Protein AF-A0A7X2MQM7-F1 (afdb_monomer_lite)

Structure (mmCIF, N/CA/C/O backbone):
data_AF-A0A7X2MQM7-F1
#
_entry.id   AF-A0A7X2MQM7-F1
#
loop_
_atom_site.group_PDB
_atom_site.id
_atom_site.type_symbol
_atom_site.label_atom_id
_atom_site.label_alt_id
_atom_site.label_comp_id
_atom_site.label_asym_id
_atom_site.label_entity_id
_atom_site.label_seq_id
_atom_site.pdbx_PDB_ins_code
_atom_site.Cartn_x
_atom_site.Cartn_y
_atom_site.Cartn_z
_atom_site.occupancy
_atom_site.B_iso_or_equiv
_atom_site.auth_seq_id
_atom_site.auth_comp_id
_atom_site.auth_asym_id
_atom_site.auth_atom_id
_atom_site.pdbx_PDB_model_num
ATOM 1 N N . LYS A 1 1 ? 19.797 5.922 -0.739 1.00 52.59 1 LYS A N 1
ATOM 2 C CA . LYS A 1 1 ? 20.249 5.426 -2.064 1.00 52.59 1 LYS A CA 1
ATOM 3 C C . LYS A 1 1 ? 19.437 6.123 -3.150 1.00 52.59 1 LYS A C 1
ATOM 5 O O . LYS A 1 1 ? 18.228 6.227 -2.988 1.00 52.59 1 LYS A O 1
ATOM 10 N N . GLY A 1 2 ? 20.093 6.695 -4.162 1.00 68.19 2 GLY A N 1
ATOM 11 C CA . GLY A 1 2 ? 19.419 7.389 -5.265 1.00 68.19 2 GLY A CA 1
ATOM 12 C C . GLY A 1 2 ? 18.577 6.431 -6.106 1.00 68.19 2 GLY A C 1
ATOM 13 O O . GLY A 1 2 ? 18.830 5.228 -6.111 1.00 68.19 2 GLY A O 1
ATOM 14 N N . VAL A 1 3 ? 17.552 6.964 -6.766 1.00 69.00 3 VAL A N 1
ATOM 15 C CA . VAL A 1 3 ? 16.740 6.214 -7.730 1.00 69.00 3 VAL A CA 1
ATOM 16 C C . VAL A 1 3 ? 17.620 5.881 -8.935 1.00 69.00 3 VAL A C 1
ATOM 18 O O . VAL A 1 3 ? 18.348 6.761 -9.391 1.00 69.00 3 VAL A O 1
ATOM 21 N N . SER A 1 4 ? 17.587 4.637 -9.421 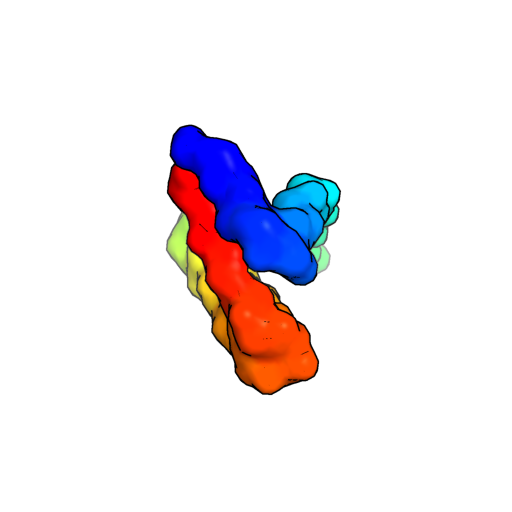1.00 74.19 4 SER A N 1
ATOM 22 C CA . SER A 1 4 ? 18.350 4.234 -10.610 1.00 74.19 4 SER A CA 1
ATOM 23 C C . SER A 1 4 ? 18.002 5.115 -11.810 1.00 74.19 4 SER A C 1
ATOM 25 O O . SER A 1 4 ? 16.845 5.509 -11.972 1.00 74.19 4 SER A O 1
ATOM 27 N N . GLU A 1 5 ? 18.983 5.402 -12.668 1.00 71.44 5 GLU A N 1
ATOM 28 C CA . GLU A 1 5 ? 18.740 6.118 -13.923 1.00 71.44 5 GLU A CA 1
ATOM 29 C C . GLU A 1 5 ? 17.630 5.429 -14.731 1.00 71.44 5 GLU A C 1
ATOM 31 O O . GLU A 1 5 ? 17.622 4.209 -14.892 1.00 71.44 5 GLU A O 1
ATOM 36 N N . GLY A 1 6 ? 16.646 6.215 -15.176 1.00 77.94 6 GLY A N 1
ATOM 37 C CA . GLY A 1 6 ? 15.440 5.722 -15.853 1.00 77.94 6 GLY A CA 1
ATOM 38 C C . GLY A 1 6 ? 14.256 5.394 -14.934 1.00 77.94 6 GLY A C 1
ATOM 39 O O . GLY A 1 6 ? 13.142 5.237 -15.428 1.00 77.94 6 GLY A O 1
ATOM 40 N N . TYR A 1 7 ? 14.446 5.367 -13.612 1.00 76.50 7 TYR A N 1
ATOM 41 C CA . TYR A 1 7 ? 13.373 5.150 -12.638 1.00 76.50 7 TYR A CA 1
ATOM 42 C C . TYR A 1 7 ? 13.001 6.453 -11.917 1.00 76.50 7 TYR A C 1
ATOM 44 O O . TYR A 1 7 ? 13.809 7.371 -11.770 1.00 76.50 7 TYR A O 1
ATOM 52 N N . LYS A 1 8 ? 11.753 6.545 -11.443 1.00 78.31 8 LYS A N 1
ATOM 53 C CA . LYS A 1 8 ? 11.263 7.654 -10.608 1.00 78.31 8 LYS A CA 1
ATOM 54 C C . LYS A 1 8 ? 10.747 7.100 -9.286 1.00 78.31 8 LYS A C 1
ATOM 56 O O . LYS A 1 8 ? 10.015 6.117 -9.276 1.00 78.31 8 LYS A O 1
ATOM 61 N N . SER A 1 9 ? 11.124 7.733 -8.176 1.00 80.31 9 SER A N 1
ATOM 62 C CA . SER A 1 9 ? 10.558 7.403 -6.865 1.00 80.31 9 SER A CA 1
ATOM 63 C C . SER A 1 9 ? 9.266 8.177 -6.676 1.00 80.31 9 SER A C 1
ATOM 65 O O . SER A 1 9 ? 9.246 9.396 -6.834 1.00 80.31 9 SER A O 1
ATOM 67 N N . LEU A 1 10 ? 8.211 7.465 -6.305 1.00 76.38 10 LEU A N 1
ATOM 68 C CA . LEU A 1 10 ? 6.910 8.02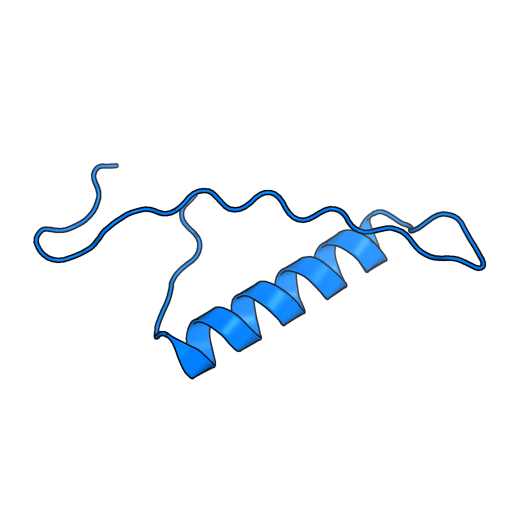9 -5.978 1.00 76.38 10 LEU A CA 1
ATOM 69 C C . LEU A 1 10 ? 6.628 7.705 -4.513 1.00 76.38 10 LEU A C 1
ATOM 71 O O . LEU A 1 10 ? 6.657 6.540 -4.126 1.00 76.38 10 LEU A O 1
ATOM 75 N N . ALA A 1 11 ? 6.397 8.733 -3.699 1.00 81.81 11 ALA A N 1
ATOM 76 C CA . ALA A 1 11 ? 5.927 8.556 -2.331 1.00 81.81 11 ALA A CA 1
ATOM 77 C C . ALA A 1 11 ? 4.396 8.546 -2.350 1.00 81.81 11 ALA A C 1
ATOM 79 O O . ALA A 1 11 ? 3.782 9.505 -2.817 1.00 81.81 11 ALA A O 1
ATOM 80 N N . ILE A 1 12 ? 3.790 7.458 -1.876 1.00 78.19 12 ILE A N 1
ATOM 81 C CA . ILE A 1 12 ? 2.335 7.297 -1.819 1.00 78.19 12 ILE A CA 1
ATOM 82 C C . ILE A 1 12 ? 1.953 7.095 -0.358 1.00 78.19 12 ILE A C 1
ATOM 84 O O . ILE A 1 12 ? 2.384 6.131 0.270 1.00 78.19 12 ILE A O 1
ATOM 88 N N . SER A 1 13 ? 1.141 8.000 0.178 1.00 81.69 13 SER A N 1
ATOM 89 C CA . SER A 1 13 ? 0.531 7.828 1.494 1.00 81.69 13 SER A CA 1
ATOM 90 C C . SER A 1 13 ? -0.720 6.965 1.353 1.00 81.69 13 SER A C 1
ATOM 92 O O . SER A 1 13 ? -1.646 7.324 0.629 1.00 81.69 13 SER A O 1
ATOM 94 N N . LEU A 1 14 ? -0.739 5.823 2.034 1.00 80.00 14 LEU A N 1
ATOM 95 C CA . LEU A 1 14 ? -1.898 4.938 2.118 1.00 80.00 14 LEU A CA 1
ATOM 96 C C . LEU A 1 14 ? -2.568 5.162 3.473 1.00 80.00 14 LEU A C 1
ATOM 98 O O . LEU A 1 14 ? -1.921 5.030 4.509 1.00 80.00 14 LEU A O 1
ATOM 102 N N . ILE A 1 15 ? -3.853 5.505 3.462 1.00 81.75 15 ILE A N 1
ATOM 103 C CA . ILE A 1 15 ? -4.667 5.607 4.675 1.00 81.75 15 ILE A CA 1
ATOM 104 C C . ILE A 1 15 ? -5.485 4.323 4.755 1.00 81.75 15 ILE A C 1
ATOM 106 O O . ILE A 1 15 ? -6.313 4.062 3.883 1.00 81.75 15 ILE A O 1
ATOM 110 N N . LEU A 1 16 ? -5.215 3.508 5.774 1.00 80.44 16 LEU A N 1
ATOM 111 C CA . LEU A 1 16 ? -5.949 2.278 6.034 1.00 80.44 16 LEU A CA 1
ATOM 112 C C . LEU A 1 16 ? -6.893 2.520 7.206 1.00 80.44 16 LEU A C 1
ATOM 114 O O . LEU A 1 16 ? -6.455 2.886 8.294 1.00 80.44 16 LEU A O 1
ATOM 118 N N . GLN A 1 17 ? -8.185 2.328 6.967 1.00 80.56 17 GLN A N 1
ATOM 119 C CA . GLN A 1 17 ? -9.218 2.468 7.980 1.00 80.56 17 GLN A CA 1
ATOM 120 C C . GLN A 1 17 ? -10.264 1.380 7.765 1.00 80.56 17 GLN A C 1
ATOM 122 O O . GLN A 1 17 ? -10.806 1.246 6.668 1.00 80.56 17 GLN A O 1
ATOM 127 N N . ASP A 1 18 ? -10.536 0.612 8.815 1.00 83.50 18 ASP A N 1
ATOM 128 C CA . ASP A 1 18 ? -11.645 -0.332 8.835 1.00 83.50 18 ASP A CA 1
ATOM 129 C C . ASP A 1 18 ? -12.903 0.341 9.406 1.00 83.50 18 ASP A C 1
ATOM 131 O O . ASP A 1 18 ? -12.830 1.283 10.197 1.00 83.50 18 ASP A O 1
ATOM 135 N N . THR A 1 19 ? -14.071 -0.100 8.937 1.00 80.69 19 THR A N 1
ATOM 136 C CA . THR A 1 19 ? -15.373 0.497 9.292 1.00 80.69 19 THR A CA 1
ATOM 137 C C . THR A 1 19 ? -16.046 -0.184 10.480 1.00 80.69 19 THR A C 1
ATOM 139 O O . THR A 1 19 ? -17.011 0.348 11.024 1.00 80.69 19 THR A O 1
ATOM 142 N N . SER A 1 20 ? -15.550 -1.354 10.881 1.00 85.56 20 SER A N 1
ATOM 143 C CA . SER A 1 20 ? -16.155 -2.224 11.888 1.00 85.56 20 SER A CA 1
ATOM 144 C C . SER A 1 20 ? -15.321 -2.334 13.163 1.00 85.56 20 SER A C 1
ATOM 146 O O . SER A 1 20 ? -15.879 -2.532 14.243 1.00 85.56 20 SER A O 1
ATOM 148 N N . ARG A 1 21 ? -13.997 -2.182 13.060 1.00 85.31 21 ARG A N 1
ATOM 149 C CA . ARG A 1 21 ? -13.065 -2.294 14.186 1.00 85.31 21 ARG A CA 1
ATOM 150 C C . ARG A 1 21 ? -11.813 -1.445 13.992 1.00 85.31 21 ARG A C 1
ATOM 152 O O . ARG A 1 21 ? -11.524 -0.967 12.901 1.00 85.31 21 ARG A O 1
ATOM 159 N N . THR A 1 22 ? -11.039 -1.293 15.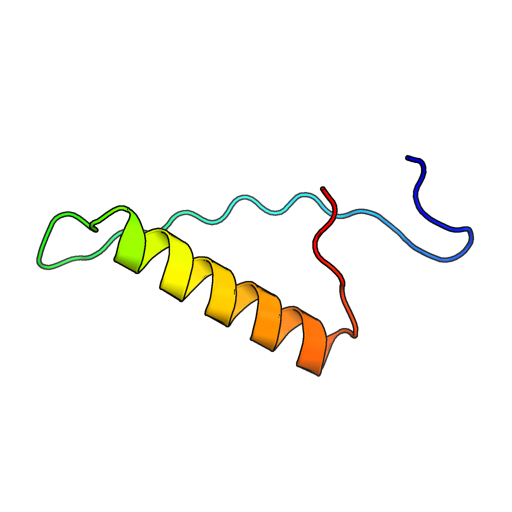061 1.00 86.00 22 THR A N 1
ATOM 160 C CA . THR A 1 22 ? -9.672 -0.774 14.963 1.00 86.00 22 THR A CA 1
ATOM 161 C C . THR A 1 22 ? -8.800 -1.808 14.259 1.00 86.00 22 THR A C 1
ATOM 163 O O . THR A 1 22 ? -8.823 -2.981 14.626 1.00 86.00 22 THR A O 1
ATOM 166 N N . LEU A 1 23 ? -8.049 -1.372 13.249 1.00 83.50 23 LEU A N 1
ATOM 167 C CA . LEU A 1 23 ? -7.077 -2.220 12.568 1.00 83.50 23 LEU A CA 1
ATOM 168 C C . LEU A 1 23 ? -5.894 -2.503 13.494 1.00 83.50 23 LEU A C 1
ATOM 170 O O . LEU A 1 23 ? -5.272 -1.579 14.018 1.00 83.50 23 LEU A O 1
ATOM 174 N N . GLU A 1 24 ? -5.579 -3.781 13.651 1.00 87.94 24 GLU A N 1
ATOM 175 C CA . GLU A 1 24 ? -4.352 -4.238 14.299 1.00 87.94 24 GLU A CA 1
ATOM 176 C C . GLU A 1 24 ? -3.147 -3.971 13.387 1.00 87.94 24 GLU A C 1
ATOM 178 O O . GLU A 1 24 ? -3.261 -3.966 12.157 1.00 87.94 24 GLU A O 1
ATOM 183 N N . GLU A 1 25 ? -1.965 -3.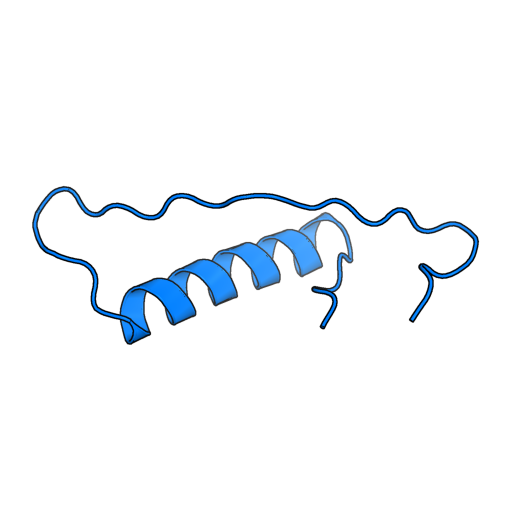792 13.976 1.00 84.06 25 GLU A N 1
ATOM 184 C CA . GLU A 1 25 ? -0.739 -3.494 13.222 1.00 84.06 25 GLU A CA 1
ATOM 185 C C . GLU A 1 25 ? -0.414 -4.595 12.193 1.00 84.06 25 GLU A C 1
ATOM 187 O O . GLU A 1 25 ? 0.001 -4.308 11.067 1.00 84.06 25 GLU A O 1
ATOM 192 N N . GLU A 1 26 ? -0.718 -5.853 12.532 1.00 86.31 26 GLU A N 1
ATOM 193 C CA . GLU A 1 26 ? -0.583 -7.005 11.636 1.00 86.31 26 GLU A CA 1
ATOM 194 C C . GLU A 1 26 ? -1.511 -6.910 10.411 1.00 86.31 26 GLU A C 1
ATOM 196 O O . GLU A 1 26 ? -1.088 -7.188 9.286 1.00 86.31 26 GLU A O 1
ATOM 201 N N . GLU A 1 27 ? -2.755 -6.453 10.585 1.00 84.56 27 GLU A N 1
ATOM 202 C CA . GLU A 1 27 ? -3.702 -6.284 9.474 1.00 84.56 27 GLU A CA 1
ATOM 203 C C . GLU A 1 27 ? -3.292 -5.137 8.549 1.00 84.56 27 GLU A C 1
ATOM 205 O O . GLU A 1 27 ? -3.412 -5.244 7.320 1.00 84.56 27 GLU A O 1
ATOM 210 N N . ILE A 1 28 ? -2.768 -4.051 9.124 1.00 86.12 28 ILE A N 1
ATOM 211 C CA . ILE A 1 28 ? -2.225 -2.92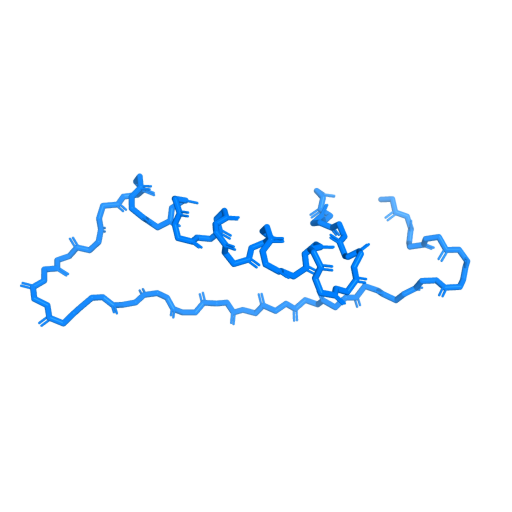1 8.367 1.00 86.12 28 ILE A CA 1
ATOM 212 C C . ILE A 1 28 ? -1.042 -3.407 7.528 1.00 86.12 28 ILE A C 1
ATOM 214 O O . ILE A 1 28 ? -1.038 -3.210 6.311 1.00 86.12 28 ILE A O 1
ATOM 218 N N . ALA A 1 29 ? -0.080 -4.105 8.139 1.00 86.00 29 ALA A N 1
ATOM 219 C CA . ALA A 1 29 ? 1.090 -4.643 7.449 1.00 86.00 29 ALA A CA 1
ATOM 220 C C . ALA A 1 29 ? 0.703 -5.639 6.344 1.00 86.00 29 ALA A C 1
ATOM 222 O O . ALA A 1 29 ? 1.216 -5.553 5.224 1.00 86.00 29 ALA A O 1
ATOM 223 N N . ALA A 1 30 ? -0.253 -6.535 6.609 1.00 88.06 30 ALA A N 1
ATOM 224 C CA . ALA A 1 30 ? -0.753 -7.487 5.621 1.00 88.06 30 ALA A CA 1
ATOM 225 C C . ALA A 1 30 ? -1.415 -6.783 4.426 1.00 88.06 30 ALA A C 1
ATOM 227 O O . ALA A 1 30 ? -1.210 -7.169 3.272 1.00 88.06 30 ALA A O 1
ATOM 228 N N . THR A 1 31 ? -2.194 -5.732 4.681 1.00 87.19 31 THR A N 1
ATOM 229 C CA . THR A 1 31 ? -2.893 -4.981 3.631 1.00 87.19 31 THR A CA 1
ATOM 230 C C . THR A 1 31 ? -1.926 -4.128 2.814 1.00 87.19 31 THR A C 1
ATOM 232 O O . THR A 1 31 ? -1.983 -4.149 1.583 1.00 87.19 31 THR A O 1
ATOM 235 N N . VAL A 1 32 ? -0.970 -3.460 3.466 1.00 86.69 32 VAL A N 1
ATOM 236 C CA . VAL A 1 32 ? 0.125 -2.750 2.788 1.00 86.69 32 VAL A CA 1
ATOM 237 C C . VAL A 1 32 ? 0.932 -3.722 1.927 1.00 86.69 32 VAL A C 1
ATOM 239 O O . VAL A 1 32 ? 1.174 -3.438 0.755 1.00 86.69 32 VAL A O 1
ATOM 242 N N . GLY A 1 33 ? 1.268 -4.905 2.448 1.00 86.31 33 GLY A N 1
ATOM 243 C CA . GLY A 1 33 ? 1.956 -5.957 1.698 1.00 86.31 33 GLY A CA 1
ATOM 244 C C . GLY A 1 33 ? 1.194 -6.389 0.442 1.00 86.31 33 GLY A C 1
ATOM 245 O O . GLY A 1 33 ? 1.789 -6.487 -0.632 1.00 86.31 33 GLY A O 1
ATOM 246 N N . LYS A 1 34 ? -0.132 -6.564 0.534 1.00 87.88 34 LYS A N 1
ATOM 247 C CA . LYS A 1 34 ? -0.995 -6.856 -0.627 1.00 87.88 34 LYS A CA 1
ATOM 248 C C . LYS A 1 34 ? -0.991 -5.719 -1.652 1.00 87.88 34 LYS A C 1
ATOM 250 O O . LYS A 1 34 ? -0.871 -5.986 -2.847 1.00 87.88 34 LYS A O 1
ATOM 255 N N . CYS A 1 35 ? -1.078 -4.462 -1.213 1.00 85.25 35 CYS A N 1
ATOM 256 C CA . CYS A 1 35 ? -0.998 -3.303 -2.106 1.00 85.25 35 CYS A CA 1
ATOM 257 C C . CYS A 1 35 ? 0.355 -3.231 -2.824 1.00 85.25 35 CYS A C 1
ATOM 259 O O . CYS A 1 35 ? 0.397 -3.029 -4.037 1.00 85.25 35 CYS A O 1
ATOM 261 N N . VAL A 1 36 ? 1.457 -3.447 -2.102 1.00 84.38 36 VAL A N 1
ATOM 262 C CA . VAL A 1 36 ? 2.808 -3.472 -2.679 1.00 84.38 36 VAL A CA 1
ATOM 263 C C . VAL A 1 36 ? 2.962 -4.633 -3.661 1.00 84.38 36 VAL A C 1
ATOM 265 O O . VAL A 1 36 ? 3.513 -4.432 -4.740 1.00 84.38 36 VAL A O 1
ATOM 268 N N . ALA A 1 37 ? 2.436 -5.820 -3.347 1.00 86.38 37 ALA A N 1
ATOM 269 C CA . ALA A 1 37 ? 2.451 -6.965 -4.255 1.00 86.38 37 ALA A CA 1
ATOM 270 C C . ALA A 1 37 ? 1.684 -6.673 -5.557 1.00 86.38 37 ALA A C 1
ATOM 272 O O . ALA A 1 37 ? 2.218 -6.897 -6.641 1.00 86.38 37 ALA A O 1
ATOM 273 N N . ALA A 1 38 ? 0.489 -6.083 -5.463 1.00 86.44 38 ALA A N 1
ATOM 274 C CA . ALA A 1 38 ? -0.303 -5.696 -6.631 1.00 86.44 38 ALA A CA 1
ATOM 275 C C . ALA A 1 38 ? 0.386 -4.609 -7.478 1.00 86.44 38 ALA A C 1
ATOM 277 O O . ALA A 1 38 ? 0.353 -4.659 -8.708 1.00 86.44 38 ALA A O 1
ATOM 278 N N . LEU A 1 39 ? 1.039 -3.634 -6.835 1.00 83.69 39 LEU A N 1
ATOM 279 C CA . LEU A 1 39 ? 1.832 -2.610 -7.522 1.00 83.69 39 LEU A CA 1
ATOM 280 C C . LEU A 1 39 ? 3.070 -3.211 -8.198 1.00 83.69 39 LEU A C 1
ATOM 282 O O . LEU A 1 39 ? 3.418 -2.810 -9.309 1.00 83.69 39 LEU A O 1
ATOM 286 N N . LYS A 1 40 ? 3.711 -4.197 -7.567 1.00 84.00 40 LYS A N 1
ATOM 287 C CA . LYS A 1 40 ? 4.841 -4.926 -8.143 1.00 84.00 40 LYS A CA 1
ATOM 288 C C . LYS A 1 40 ? 4.421 -5.754 -9.353 1.00 84.00 40 LYS A C 1
ATOM 290 O O . LYS A 1 40 ? 5.127 -5.748 -10.351 1.00 84.00 40 LYS A O 1
ATOM 295 N N . GLU A 1 41 ? 3.269 -6.413 -9.307 1.00 86.44 41 GLU A N 1
ATOM 296 C CA . GLU A 1 41 ? 2.758 -7.194 -10.437 1.00 86.44 41 GLU A CA 1
ATOM 297 C C . GLU A 1 41 ? 2.344 -6.297 -11.614 1.00 86.44 41 GLU A C 1
ATOM 299 O O . GLU A 1 41 ? 2.742 -6.540 -12.751 1.00 86.44 41 GLU A O 1
ATOM 304 N N . ARG A 1 42 ? 1.603 -5.211 -11.349 1.00 83.25 42 ARG A N 1
ATOM 305 C CA . ARG A 1 42 ? 1.109 -4.313 -12.408 1.00 83.25 42 ARG A CA 1
ATOM 306 C C . ARG A 1 42 ? 2.164 -3.380 -12.987 1.00 83.25 42 ARG A C 1
ATOM 308 O O . ARG A 1 42 ? 2.111 -3.079 -14.175 1.00 83.25 42 ARG A O 1
ATOM 315 N N . PHE A 1 43 ? 3.077 -2.881 -12.159 1.00 76.19 43 PHE A N 1
ATOM 316 C CA . PHE A 1 43 ? 4.004 -1.813 -12.543 1.00 76.19 43 PHE A CA 1
ATOM 317 C C . PHE A 1 43 ? 5.475 -2.215 -12.427 1.00 76.19 43 PHE A C 1
ATOM 319 O O . PHE A 1 43 ? 6.336 -1.370 -12.659 1.00 76.19 43 PHE A O 1
ATOM 326 N N . GLN A 1 44 ? 5.786 -3.466 -12.049 1.00 76.88 44 GLN A N 1
ATOM 327 C CA . GLN A 1 44 ? 7.157 -3.906 -11.728 1.00 76.88 44 GLN A CA 1
ATOM 328 C C . GLN A 1 44 ? 7.829 -2.988 -10.691 1.00 76.88 44 GLN A C 1
ATOM 330 O O . GLN A 1 44 ? 9.049 -2.843 -10.644 1.00 76.88 44 GLN A O 1
ATOM 335 N N . ALA A 1 45 ? 7.008 -2.359 -9.843 1.00 73.81 45 ALA A N 1
ATOM 336 C CA . ALA A 1 45 ? 7.445 -1.408 -8.840 1.00 73.81 45 ALA A CA 1
ATOM 337 C C . ALA A 1 45 ? 8.035 -2.131 -7.624 1.00 73.81 45 ALA A C 1
ATOM 339 O O . ALA A 1 45 ? 7.488 -3.117 -7.130 1.00 73.81 45 ALA A O 1
ATOM 340 N N . THR A 1 46 ? 9.141 -1.611 -7.106 1.00 70.56 46 THR A N 1
ATOM 341 C CA . THR A 1 46 ? 9.758 -2.085 -5.865 1.00 70.56 46 THR A CA 1
ATOM 342 C C . THR A 1 46 ? 9.588 -1.034 -4.782 1.00 70.56 46 THR A C 1
ATOM 344 O O . THR A 1 46 ? 9.907 0.135 -5.012 1.00 70.56 46 THR A O 1
ATOM 347 N N . LEU A 1 47 ? 9.112 -1.445 -3.603 1.00 68.25 47 LEU A N 1
ATOM 348 C CA . LEU A 1 47 ? 9.134 -0.583 -2.426 1.00 68.25 47 LEU A CA 1
ATOM 349 C C . LEU A 1 47 ? 10.592 -0.240 -2.106 1.00 68.25 47 LEU A C 1
ATOM 351 O O . LEU A 1 47 ? 11.466 -1.108 -2.151 1.00 68.25 47 LEU A O 1
ATOM 355 N N . ARG A 1 48 ? 10.845 1.035 -1.834 1.00 69.38 48 ARG A N 1
ATOM 356 C CA . ARG A 1 48 ? 12.158 1.522 -1.434 1.00 69.38 48 ARG A CA 1
ATOM 357 C C . ARG A 1 48 ? 12.213 1.591 0.092 1.00 69.38 48 ARG A C 1
ATOM 359 O O . ARG A 1 48 ? 11.298 2.151 0.686 1.00 69.38 48 ARG A O 1
ATOM 366 N N . ASP A 1 49 ? 13.288 1.042 0.652 1.00 58.81 49 ASP A N 1
ATOM 367 C CA . ASP A 1 49 ? 13.702 1.192 2.055 1.00 58.81 49 ASP A CA 1
ATOM 368 C C . ASP A 1 49 ? 14.460 2.522 2.259 1.00 58.81 49 ASP A C 1
ATOM 370 O O . ASP A 1 49 ? 15.269 2.903 1.363 1.00 58.81 49 ASP A O 1
#

Organism: Enterobacter agglomerans (NCBI:txid549)

Foldseek 3Di:
DDDPPPDDDDDDDDDDDDPPDDDDPVNVVVVVVVVQVVCCVPPVDDDDD

Radius of gyration: 13.49 Å; chains: 1; bounding box: 36×16×31 Å

Secondary structure (DSSP, 8-state):
-PPPTT------------SSSPPPHHHHHHHHHHHHHHHHHHH------

InterPro domains:
  IPR005121 Ferrodoxin-fold anticodon-binding domain [PF03147] (2-48)
  IPR005121 Ferrodoxin-fold anticodon-binding domain [PS51447] (1-48)
  IPR005121 Ferrodoxin-fold anticodon-binding domain [SM00896] (1-48)
  IPR036690 Ferr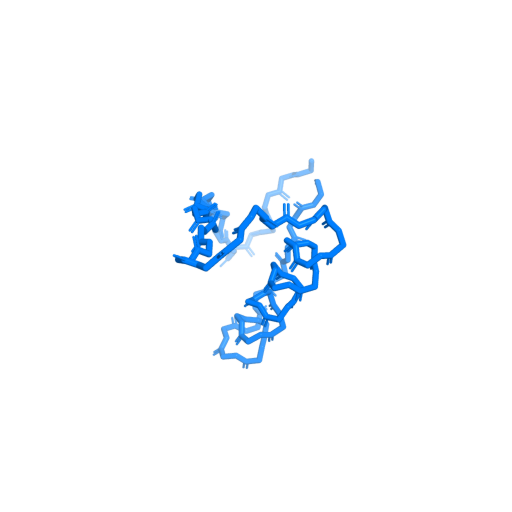odoxin-fold anticodon-binding domain superfamily [G3DSA:3.30.70.380] (1-48)
  IPR036690 Ferrodoxin-fold anticodon-binding domain superfamily [SSF54991] (1-48)

pLDDT: mean 79.97, std 7.59, range [52.59, 88.06]

Sequence (49 aa):
KGVSEGYKSLAISLILQDTSRTLEEEEIAATVGKCVAALKERFQATLRD